Protein AF-A0A432RTJ1-F1 (afdb_monomer_lite)

Foldseek 3Di:
DDDDDDPVPQAQPFAQAFDWDDDPPDDTDGPGGGRDGD

Structure (mmCIF, N/CA/C/O backbone):
data_AF-A0A432RTJ1-F1
#
_entry.id   AF-A0A432RTJ1-F1
#
loop_
_atom_site.group_PDB
_atom_site.id
_atom_site.type_symbol
_atom_site.label_atom_id
_atom_site.label_alt_id
_atom_site.label_comp_id
_atom_site.label_asym_id
_atom_site.label_entity_id
_atom_site.label_seq_id
_atom_site.pdbx_PDB_ins_code
_atom_site.Cartn_x
_atom_site.Cartn_y
_atom_site.Cartn_z
_atom_site.occupancy
_atom_site.B_iso_or_equiv
_atom_site.auth_seq_id
_atom_site.auth_comp_id
_atom_site.auth_asym_id
_atom_site.auth_atom_id
_atom_site.pdbx_PDB_model_num
ATOM 1 N N . MET A 1 1 ? -4.037 16.906 3.524 1.00 77.44 1 MET A N 1
ATOM 2 C CA . MET A 1 1 ? -2.822 16.944 4.367 1.00 77.44 1 MET A CA 1
ATOM 3 C C . MET A 1 1 ? -2.377 15.509 4.599 1.00 77.44 1 MET A C 1
ATOM 5 O O . MET A 1 1 ? -3.238 14.691 4.893 1.00 77.44 1 MET A O 1
ATOM 9 N N . ALA A 1 2 ? -1.101 15.178 4.392 1.00 83.44 2 ALA A N 1
ATOM 10 C CA . ALA A 1 2 ? -0.588 13.838 4.688 1.00 83.44 2 ALA A CA 1
ATOM 11 C C . ALA A 1 2 ? -0.267 13.735 6.187 1.00 83.44 2 ALA A C 1
ATOM 13 O O . ALA A 1 2 ? 0.353 14.640 6.742 1.00 83.44 2 ALA A O 1
ATOM 14 N N . LYS A 1 3 ? -0.718 12.659 6.833 1.00 89.12 3 LYS A N 1
ATOM 15 C CA . LYS A 1 3 ? -0.427 12.351 8.237 1.00 89.12 3 LYS A CA 1
ATOM 16 C C . LYS A 1 3 ? 0.848 11.507 8.284 1.00 89.12 3 LYS A C 1
ATOM 18 O O . LYS A 1 3 ? 0.942 10.523 7.558 1.00 89.12 3 LYS A O 1
ATOM 23 N N . MET A 1 4 ? 1.816 11.889 9.114 1.00 92.81 4 MET A N 1
ATOM 24 C CA . MET A 1 4 ? 2.970 11.039 9.416 1.00 92.81 4 MET A CA 1
ATOM 25 C C . MET A 1 4 ? 2.634 10.167 10.622 1.00 92.81 4 MET A C 1
ATOM 27 O O . MET A 1 4 ? 2.198 10.678 11.650 1.00 92.81 4 MET A O 1
ATOM 31 N N . ILE A 1 5 ? 2.819 8.862 10.471 1.00 94.19 5 ILE A N 1
ATOM 32 C CA . ILE A 1 5 ? 2.602 7.851 11.507 1.00 94.19 5 ILE A CA 1
ATOM 33 C C . ILE A 1 5 ? 3.779 6.884 11.496 1.00 94.19 5 ILE A C 1
ATOM 35 O O . ILE A 1 5 ? 4.470 6.761 10.479 1.00 94.19 5 ILE A O 1
ATOM 39 N N . LYS A 1 6 ? 4.015 6.193 12.610 1.00 96.81 6 LYS A N 1
ATOM 40 C CA . LYS A 1 6 ? 4.964 5.084 12.606 1.00 96.81 6 LYS A CA 1
ATOM 41 C C . LYS A 1 6 ? 4.384 3.917 11.813 1.00 96.81 6 LYS A C 1
ATOM 43 O O . LYS A 1 6 ? 3.176 3.708 11.795 1.00 96.81 6 LYS A O 1
ATOM 48 N N . VAL A 1 7 ? 5.258 3.142 11.176 1.00 93.31 7 VAL A N 1
ATOM 49 C CA . VAL A 1 7 ? 4.857 2.001 10.333 1.00 93.31 7 VAL A CA 1
ATOM 50 C C . VAL A 1 7 ? 4.075 0.960 11.135 1.00 93.31 7 VAL A C 1
ATOM 52 O O . VAL A 1 7 ? 3.083 0.429 10.656 1.00 93.31 7 VAL A O 1
ATOM 55 N N . GLU A 1 8 ? 4.492 0.712 12.375 1.00 95.50 8 GLU A N 1
ATOM 56 C CA . GLU A 1 8 ? 3.841 -0.227 13.296 1.00 95.50 8 GLU A CA 1
ATOM 57 C C . GLU A 1 8 ? 2.408 0.175 13.680 1.00 95.50 8 GLU A C 1
ATOM 59 O O . GLU A 1 8 ? 1.591 -0.685 13.990 1.00 95.50 8 GLU A O 1
ATOM 64 N N . GLU A 1 9 ? 2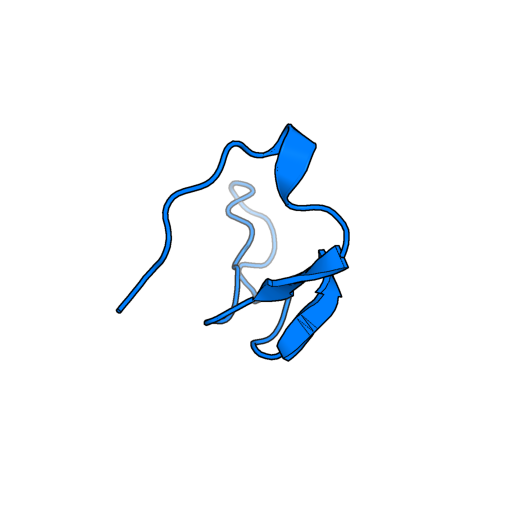.080 1.465 13.597 1.00 96.50 9 GLU A N 1
ATOM 65 C CA . GLU A 1 9 ? 0.749 2.007 13.894 1.00 96.50 9 GLU A CA 1
ATOM 66 C C . GLU A 1 9 ? -0.121 2.146 12.635 1.00 96.50 9 GLU A C 1
ATOM 68 O O . GLU A 1 9 ? -1.255 2.608 12.715 1.00 96.50 9 GLU A O 1
ATOM 73 N N . ALA A 1 10 ? 0.406 1.789 11.460 1.00 95.25 10 ALA A N 1
ATOM 74 C CA . ALA A 1 10 ? -0.256 2.028 10.182 1.00 95.25 10 ALA A CA 1
ATOM 75 C C . ALA A 1 10 ? -1.284 0.954 9.799 1.00 95.25 10 ALA A C 1
ATOM 77 O O . ALA A 1 10 ? -2.065 1.184 8.879 1.00 95.25 10 ALA A O 1
ATOM 78 N N . VAL A 1 11 ? -1.300 -0.193 10.487 1.00 96.19 11 VAL A N 1
ATOM 79 C CA . VAL A 1 11 ? -2.230 -1.300 10.210 1.00 96.19 11 VAL A CA 1
ATOM 80 C C . VAL A 1 11 ? -3.676 -0.825 10.369 1.00 96.19 11 VAL A C 1
ATOM 82 O O . VAL A 1 11 ? -4.057 -0.316 11.421 1.00 96.19 11 VAL A O 1
ATOM 85 N N . GLY A 1 12 ? -4.488 -1.008 9.329 1.00 95.56 12 GLY A N 1
ATOM 86 C CA . GLY A 1 12 ? -5.879 -0.548 9.284 1.00 95.56 12 GLY A CA 1
ATOM 87 C C . GLY A 1 12 ? -6.083 0.860 8.707 1.00 95.56 12 GLY A C 1
ATOM 88 O O . GLY A 1 12 ? -7.224 1.235 8.434 1.00 95.56 12 GLY A O 1
ATOM 89 N N . GLU A 1 13 ? -5.017 1.628 8.457 1.00 95.94 13 GLU A N 1
ATOM 90 C CA . GLU A 1 13 ? -5.110 2.926 7.781 1.00 95.94 13 GLU A CA 1
ATOM 91 C C . GLU A 1 13 ? -5.164 2.761 6.252 1.00 95.94 13 GLU A C 1
ATOM 93 O O . GLU A 1 13 ? -4.714 1.767 5.677 1.00 95.94 13 GLU A O 1
ATOM 98 N N . VAL A 1 14 ? -5.700 3.772 5.563 1.00 95.44 14 VAL A N 1
ATOM 99 C CA . VAL A 1 14 ? -5.877 3.756 4.104 1.00 95.44 14 VAL A CA 1
ATOM 100 C C . VAL A 1 14 ? -4.742 4.491 3.395 1.00 95.44 14 VAL A C 1
ATOM 102 O O . VAL A 1 14 ? -4.445 5.653 3.685 1.00 95.44 14 VAL A O 1
ATOM 105 N N . LEU A 1 15 ? -4.166 3.857 2.374 1.00 95.69 15 LEU A N 1
ATOM 106 C CA . LEU A 1 15 ? -3.158 4.473 1.520 1.00 95.69 15 LEU A CA 1
ATOM 107 C C . LEU A 1 15 ? -3.717 5.650 0.716 1.00 95.69 15 LEU A C 1
ATOM 109 O O . LEU A 1 15 ? -4.653 5.522 -0.078 1.00 95.69 15 LEU A O 1
ATOM 113 N N . LEU A 1 16 ? -3.051 6.798 0.853 1.00 94.69 16 LEU A N 1
ATOM 114 C CA . LEU A 1 16 ? -3.372 8.036 0.139 1.00 94.69 16 LEU A CA 1
ATOM 115 C C . LEU A 1 16 ? -3.016 7.976 -1.361 1.00 94.69 16 LEU A C 1
ATOM 117 O O . LEU A 1 16 ? -3.603 8.709 -2.161 1.00 94.69 16 LEU A O 1
ATOM 121 N N . HIS A 1 17 ? -2.049 7.136 -1.741 1.00 94.19 17 HIS A N 1
ATOM 122 C CA . HIS A 1 17 ? -1.526 6.999 -3.103 1.00 94.19 17 HIS A CA 1
ATOM 123 C C . HIS A 1 17 ? -1.015 5.573 -3.372 1.00 94.19 17 HIS A C 1
ATOM 125 O O . HIS A 1 17 ? -0.914 4.757 -2.458 1.00 94.19 17 HIS A O 1
ATOM 131 N N . ASP A 1 18 ? -0.717 5.277 -4.637 1.00 95.62 18 ASP A N 1
ATOM 132 C CA . ASP A 1 18 ? -0.168 3.986 -5.058 1.00 95.62 18 ASP A CA 1
ATOM 133 C C . ASP A 1 18 ? 1.266 3.805 -4.529 1.00 95.62 18 ASP A C 1
ATOM 135 O O . ASP A 1 18 ? 2.090 4.712 -4.641 1.00 95.62 18 ASP A O 1
ATOM 139 N N . ILE A 1 19 ? 1.595 2.611 -4.029 1.00 93.88 19 ILE A N 1
ATOM 140 C CA . ILE A 1 19 ? 2.962 2.250 -3.630 1.00 93.88 19 ILE A CA 1
ATOM 141 C C . ILE A 1 19 ? 3.550 1.309 -4.677 1.00 93.88 19 ILE A C 1
ATOM 143 O O . ILE A 1 19 ? 2.982 0.266 -5.009 1.00 93.88 19 ILE A O 1
ATOM 147 N N . THR A 1 20 ? 4.724 1.675 -5.186 1.00 93.19 20 THR A N 1
ATOM 148 C CA . THR A 1 20 ? 5.498 0.880 -6.143 1.00 93.19 20 THR A CA 1
ATOM 149 C C . THR A 1 20 ? 6.673 0.236 -5.433 1.00 93.19 20 THR A C 1
ATOM 151 O O . THR A 1 20 ? 7.429 0.912 -4.738 1.00 93.19 20 THR A O 1
ATOM 154 N N . LYS A 1 21 ? 6.853 -1.069 -5.637 1.00 90.75 21 LYS A N 1
ATOM 155 C CA . LYS A 1 21 ? 8.057 -1.755 -5.175 1.00 90.75 21 LYS A CA 1
ATOM 156 C C . LYS A 1 21 ? 9.201 -1.450 -6.135 1.00 90.75 21 LYS A C 1
ATOM 158 O O . LYS A 1 21 ? 9.036 -1.565 -7.347 1.00 90.75 21 LYS A O 1
ATOM 163 N N . VAL A 1 22 ? 10.362 -1.104 -5.591 1.00 88.12 22 VAL A N 1
ATOM 164 C CA . VAL A 1 22 ? 11.614 -1.030 -6.349 1.00 88.12 22 VAL A CA 1
ATOM 165 C C . VAL A 1 22 ? 12.449 -2.246 -5.958 1.00 88.12 22 VAL A C 1
ATOM 167 O O . VAL A 1 22 ? 12.895 -2.337 -4.821 1.00 88.12 22 VAL A O 1
ATOM 170 N N . ASP A 1 23 ? 12.600 -3.208 -6.869 1.00 85.19 23 ASP A N 1
ATOM 171 C CA . ASP A 1 23 ? 13.284 -4.489 -6.621 1.00 85.19 23 ASP A CA 1
ATOM 172 C C . ASP A 1 23 ? 14.259 -4.800 -7.772 1.00 85.19 23 ASP A C 1
ATOM 174 O O . ASP A 1 23 ? 14.106 -5.783 -8.496 1.00 85.19 23 ASP A O 1
ATOM 178 N N . GLY A 1 24 ? 15.220 -3.890 -7.979 1.00 84.75 24 GLY A N 1
ATOM 179 C CA . GLY A 1 24 ? 16.274 -4.014 -8.993 1.00 84.75 24 GLY A CA 1
ATOM 180 C C . GLY A 1 24 ? 15.729 -4.245 -10.405 1.00 84.75 24 GLY A C 1
ATOM 181 O O . GLY A 1 24 ? 14.915 -3.460 -10.890 1.00 84.75 24 GLY A O 1
ATOM 182 N N . ASP A 1 25 ? 16.168 -5.341 -11.029 1.00 82.44 25 ASP A N 1
ATOM 183 C CA . ASP A 1 25 ? 15.805 -5.758 -12.393 1.00 82.44 25 ASP A CA 1
ATOM 184 C C . ASP A 1 25 ? 14.402 -6.377 -12.518 1.00 82.44 25 ASP A C 1
ATOM 186 O O . ASP A 1 25 ? 13.993 -6.800 -13.602 1.00 82.44 25 ASP A O 1
ATOM 190 N N . LYS A 1 26 ? 13.638 -6.472 -11.423 1.00 80.56 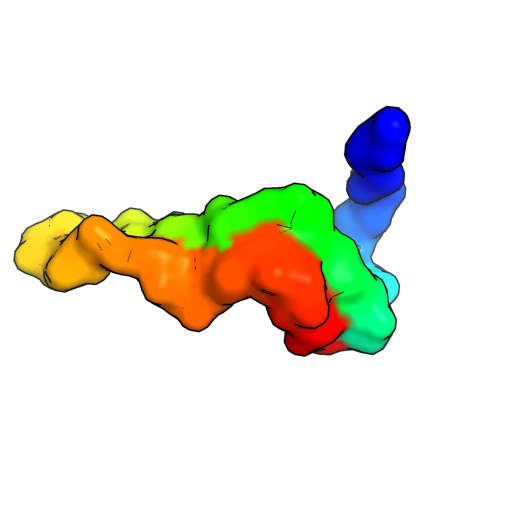26 LYS A N 1
ATOM 191 C CA . LYS A 1 26 ? 12.270 -7.002 -11.473 1.00 80.56 26 LYS A CA 1
ATOM 192 C C . LYS A 1 26 ? 11.266 -5.946 -11.925 1.00 80.56 26 LYS A C 1
ATOM 194 O O . LYS A 1 26 ? 11.507 -4.741 -11.899 1.00 80.56 26 LYS A O 1
ATOM 199 N N . PHE A 1 27 ? 10.088 -6.437 -12.310 1.00 78.00 27 PHE A N 1
ATOM 200 C CA . PHE A 1 27 ? 8.955 -5.631 -12.756 1.00 78.00 27 PHE A CA 1
ATOM 201 C C . PHE A 1 27 ? 8.678 -4.434 -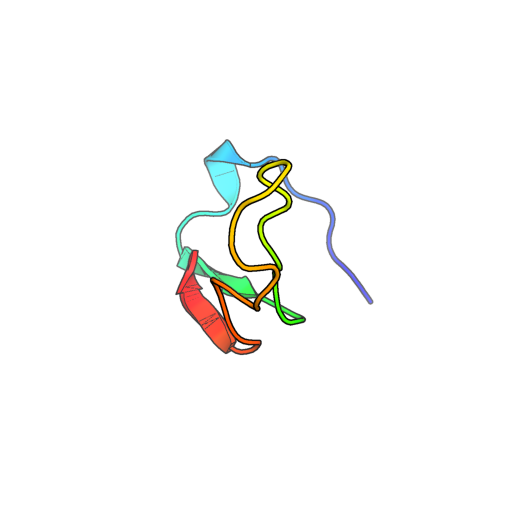11.831 1.00 78.00 27 PHE A C 1
ATOM 203 O O . PHE A 1 27 ? 8.400 -4.594 -10.641 1.00 78.00 27 PHE A O 1
ATOM 210 N N . LYS A 1 28 ? 8.707 -3.228 -12.410 1.00 77.81 28 LYS A N 1
ATOM 211 C CA . LYS A 1 28 ? 8.433 -1.968 -11.718 1.00 77.81 28 LYS A CA 1
ATOM 212 C C . LYS A 1 28 ? 6.966 -1.597 -11.891 1.00 77.81 28 LYS A C 1
ATOM 214 O O . LYS A 1 28 ? 6.584 -0.928 -12.847 1.00 77.81 28 LYS A O 1
ATOM 219 N N . GLY A 1 29 ? 6.143 -2.050 -10.953 1.00 85.19 29 GLY A N 1
ATOM 220 C CA . GLY A 1 29 ? 4.715 -1.758 -10.932 1.00 85.19 29 GLY A CA 1
ATOM 221 C C . GLY A 1 29 ? 4.198 -1.476 -9.531 1.00 85.19 29 GLY A C 1
ATOM 222 O O . GLY A 1 29 ? 4.819 -1.832 -8.525 1.00 85.19 29 GLY A O 1
ATOM 223 N N . ARG A 1 30 ? 3.031 -0.829 -9.473 1.00 90.81 30 ARG A N 1
ATOM 224 C CA . ARG A 1 30 ? 2.318 -0.612 -8.214 1.00 90.81 30 ARG A CA 1
ATOM 225 C C . ARG A 1 30 ? 1.955 -1.956 -7.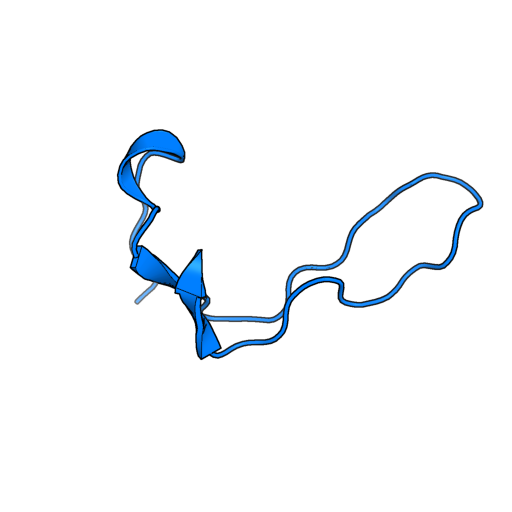588 1.00 90.81 30 ARG A C 1
ATOM 227 O O . ARG A 1 30 ? 1.236 -2.747 -8.195 1.00 90.81 30 ARG A O 1
ATOM 234 N N . ILE A 1 31 ? 2.461 -2.198 -6.385 1.00 93.81 31 ILE A N 1
ATOM 235 C CA . ILE A 1 31 ? 2.106 -3.378 -5.590 1.00 93.81 31 ILE A CA 1
ATOM 236 C C . ILE A 1 31 ? 0.879 -3.100 -4.723 1.00 93.81 31 ILE A C 1
ATOM 238 O O . I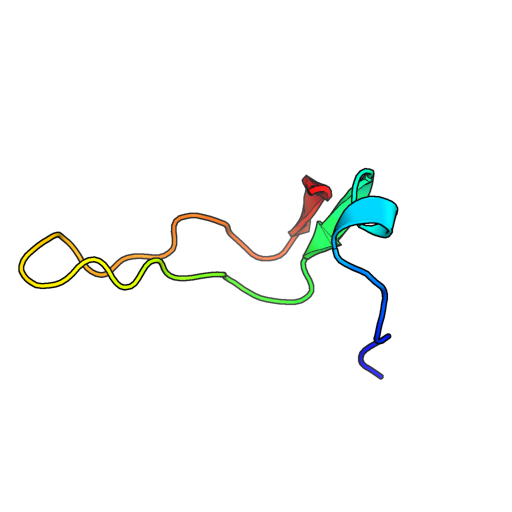LE A 1 31 ? 0.089 -4.004 -4.474 1.00 93.81 31 ILE A O 1
ATOM 242 N N . PHE A 1 32 ? 0.665 -1.832 -4.361 1.00 95.06 3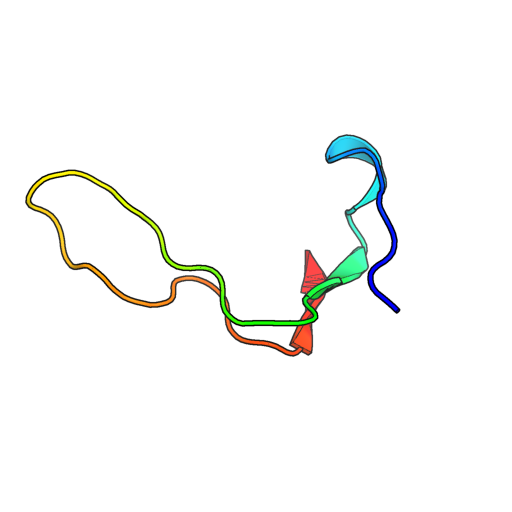2 PHE A N 1
ATOM 243 C CA . PHE A 1 32 ? -0.529 -1.368 -3.669 1.00 95.06 32 PHE A CA 1
ATOM 244 C C . PHE A 1 32 ? -1.137 -0.182 -4.412 1.00 95.06 32 PHE A C 1
ATOM 246 O O . PHE A 1 32 ? -0.423 0.680 -4.930 1.00 95.06 32 PHE A O 1
ATOM 253 N N . LYS A 1 33 ? -2.468 -0.144 -4.470 1.00 95.56 33 LYS A N 1
ATOM 254 C CA . LYS A 1 33 ? -3.229 0.963 -5.057 1.00 95.56 33 LYS A CA 1
ATOM 255 C C . LYS A 1 33 ? -3.705 1.912 -3.958 1.00 95.56 33 LYS A C 1
ATOM 257 O O . LYS A 1 33 ? -3.951 1.481 -2.834 1.00 95.56 33 LYS A O 1
ATOM 262 N N . LYS A 1 34 ? -3.913 3.181 -4.298 1.00 95.38 34 LYS A N 1
ATOM 263 C CA . LYS A 1 34 ? -4.639 4.144 -3.470 1.00 95.38 34 LYS A CA 1
ATOM 264 C C . LYS A 1 34 ? -5.964 3.538 -3.010 1.00 95.38 34 LYS A C 1
ATOM 266 O O . LYS A 1 34 ? -6.685 2.948 -3.814 1.00 95.38 34 LYS A O 1
ATOM 271 N N . GLY A 1 35 ? -6.286 3.720 -1.732 1.00 95.50 35 GLY A N 1
ATOM 272 C CA . GLY A 1 35 ? -7.468 3.120 -1.114 1.00 95.50 35 GLY A CA 1
ATOM 273 C C . GLY A 1 35 ? -7.224 1.738 -0.501 1.00 95.50 35 GLY A C 1
ATOM 274 O O . GLY A 1 35 ? -8.117 1.211 0.151 1.00 95.50 35 GLY A O 1
ATOM 275 N N . HIS A 1 36 ? -6.041 1.149 -0.688 1.00 96.50 36 HIS A N 1
ATOM 276 C CA . HIS A 1 36 ? -5.659 -0.078 0.004 1.00 96.50 36 HIS A CA 1
ATOM 277 C C . HIS A 1 36 ? -5.526 0.161 1.512 1.00 96.50 36 HIS A C 1
ATOM 279 O O . HIS A 1 36 ? -5.046 1.217 1.923 1.00 96.50 36 HIS A O 1
ATOM 285 N N . ILE A 1 37 ? -5.946 -0.822 2.304 1.00 96.00 37 ILE A N 1
ATOM 286 C CA . ILE A 1 37 ? -5.830 -0.825 3.764 1.00 96.00 37 ILE A CA 1
ATOM 287 C C . ILE A 1 37 ? -4.529 -1.552 4.110 1.00 96.00 37 ILE A C 1
ATOM 289 O O . ILE A 1 37 ? -4.354 -2.680 3.649 1.00 96.00 37 ILE A O 1
ATOM 293 N N . ILE A 1 38 ? -3.635 -0.879 4.842 1.00 94.00 38 ILE A N 1
ATOM 294 C CA . ILE A 1 38 ? -2.323 -1.404 5.270 1.00 94.00 38 ILE A CA 1
ATOM 295 C C . ILE A 1 38 ? -2.500 -2.567 6.247 1.00 94.00 38 ILE A C 1
ATOM 297 O O . ILE A 1 38 ? -3.353 -2.444 7.159 1.00 94.00 38 ILE A O 1
#

Secondary structure (DSSP, 8-state):
-PPP--GGG-TTPBPSS-EE---TTS---EEE-TT-B-

Sequence (38 aa):
MAKMIKVEEAVGEVLLHDITKVDGDKFKGRIFKKGHII

pLDDT: mean 91.32, std 5.9, range [77.44, 96.81]

Radius of gyration: 11.6 Å; chains: 1; bounding box: 24×24×27 Å